Protein AF-A0A8G0P514-F1 (afdb_monomer_lite)

Secondary structure (DSSP, 8-state):
-EEEEE-----TT-PPEEEEES--HHHHHHHHHS-GGGHHHHHHHHHTT--EEETTEEEEETTT--HHHHHHHHHHHSSPPPTTEEEEEETTTEEEEEEHHHHHHHHHHHHHHHHHHHTT-TTS-TTHHHHHHHHHHHHHHHHHHHTT-

Sequence (149 aa):
MEYNIIINSKDVSGGLDISIIPENDVVRFIILQYKVWSLPKLINHVSESLSTGIEHAHIRNYSDMDWEDKAWAKNVKGSELQAGEMFLVHDIIGETTIKEALFDKILYDYGSKLLEIYQNDKTLPNLWVLEMHQALEKLKVKIDKENLT

Foldseek 3Di:
DDWDFAQPDCDPQGAGFIADVVGDVLLRVLLVVDGLLCLLVVLQCLLVQHWDDDVQKTKARPVHDDPVRQVVLCVQVVHGDDHQKIWITGPPPGIDIDGSLVSLVVSLVRLVVSLVVCVPPPVHDPCSNVSSVVSSVSSVVSNVVVVVD

pLDDT: mean 88.56, std 11.64, range [42.53, 98.5]

Radius of gyration: 15.2 Å; chains: 1; bounding box: 38×30×38 Å

Organism: NCBI:txid996

Structure (mmCIF, N/CA/C/O backbone):
data_AF-A0A8G0P514-F1
#
_entry.id   AF-A0A8G0P514-F1
#
loop_
_atom_site.group_PDB
_atom_site.id
_atom_site.type_symbol
_atom_site.label_atom_id
_atom_site.label_alt_id
_atom_site.label_comp_id
_atom_site.label_asym_id
_atom_site.label_entity_id
_atom_site.label_seq_id
_atom_site.pdbx_PDB_ins_code
_atom_site.Cartn_x
_atom_site.Cartn_y
_atom_site.Cartn_z
_atom_site.occupancy
_atom_site.B_iso_or_equiv
_atom_site.auth_seq_id
_atom_site.auth_comp_id
_atom_site.auth_asym_id
_atom_site.auth_atom_id
_atom_site.pdbx_PDB_model_num
ATOM 1 N N . MET A 1 1 ? -5.230 -4.414 -15.216 1.00 64.88 1 MET A N 1
ATOM 2 C CA . MET A 1 1 ? -5.254 -5.298 -14.037 1.00 64.88 1 MET A CA 1
ATOM 3 C C . MET A 1 1 ? -6.490 -4.927 -13.252 1.00 64.88 1 MET A C 1
ATOM 5 O O . MET A 1 1 ? -6.675 -3.752 -12.962 1.00 64.88 1 MET A O 1
ATOM 9 N N . GLU A 1 2 ? -7.355 -5.901 -13.030 1.00 72.81 2 GLU A N 1
ATOM 10 C CA . GLU A 1 2 ? -8.557 -5.803 -12.206 1.00 72.81 2 GLU A CA 1
ATOM 11 C C . GLU A 1 2 ? -8.238 -6.391 -10.823 1.00 72.81 2 GLU A C 1
ATOM 13 O O . GLU A 1 2 ? -7.272 -7.135 -10.657 1.00 72.81 2 GLU A O 1
ATOM 18 N N . TYR A 1 3 ? -8.999 -6.048 -9.792 1.00 79.06 3 TYR A N 1
ATOM 19 C CA . TYR A 1 3 ? -8.822 -6.648 -8.471 1.00 79.06 3 TYR A CA 1
ATOM 20 C C . TYR A 1 3 ? -10.141 -6.645 -7.713 1.00 79.06 3 TYR A C 1
ATOM 22 O O . TYR A 1 3 ? 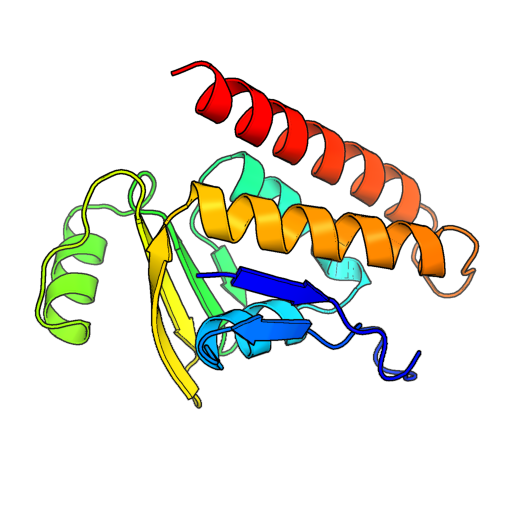-11.008 -5.809 -7.950 1.00 79.06 3 TYR A O 1
ATOM 30 N N . ASN A 1 4 ? -10.278 -7.599 -6.798 1.00 73.94 4 ASN A N 1
ATOM 31 C CA . ASN A 1 4 ? -11.426 -7.743 -5.922 1.00 73.94 4 ASN A CA 1
ATOM 32 C C . ASN A 1 4 ? -10.943 -8.010 -4.500 1.00 73.94 4 ASN A C 1
ATOM 34 O O . ASN A 1 4 ? -10.150 -8.909 -4.239 1.00 73.94 4 ASN A O 1
ATOM 38 N N . ILE A 1 5 ? -11.467 -7.253 -3.545 1.00 73.25 5 ILE A N 1
ATOM 39 C CA . ILE A 1 5 ? -11.150 -7.472 -2.133 1.00 73.25 5 ILE A CA 1
ATOM 40 C C . ILE A 1 5 ? -12.223 -8.381 -1.549 1.00 73.25 5 ILE A C 1
ATOM 42 O O . ILE A 1 5 ? -13.391 -7.979 -1.473 1.00 73.25 5 ILE A O 1
ATOM 46 N N . ILE A 1 6 ? -11.825 -9.594 -1.169 1.00 67.50 6 ILE A N 1
ATOM 47 C CA . ILE A 1 6 ? -12.720 -10.647 -0.691 1.00 67.50 6 ILE A CA 1
ATOM 48 C C . ILE A 1 6 ? -12.484 -10.857 0.802 1.00 67.50 6 ILE A C 1
ATOM 50 O O . ILE A 1 6 ? -11.386 -11.169 1.248 1.00 67.50 6 ILE A O 1
ATOM 54 N N . ILE A 1 7 ? -13.543 -10.721 1.594 1.00 64.44 7 ILE A N 1
ATOM 55 C CA . ILE A 1 7 ? -13.470 -10.929 3.039 1.00 64.44 7 ILE A CA 1
ATOM 56 C C . ILE A 1 7 ? -13.585 -12.434 3.305 1.00 64.44 7 ILE A C 1
ATOM 58 O O . ILE A 1 7 ? -14.687 -12.959 3.446 1.00 64.44 7 ILE A O 1
ATOM 62 N N . ASN A 1 8 ? -12.448 -13.131 3.326 1.00 57.34 8 ASN A N 1
ATOM 63 C CA . ASN A 1 8 ? -12.417 -14.586 3.520 1.00 57.34 8 ASN A CA 1
ATOM 64 C C . ASN A 1 8 ? -12.565 -15.001 4.995 1.00 57.34 8 ASN A C 1
ATOM 66 O O . ASN A 1 8 ? -13.130 -16.054 5.283 1.00 57.34 8 ASN A O 1
ATOM 70 N N . SER A 1 9 ? -12.125 -14.169 5.940 1.00 54.94 9 SER A N 1
ATOM 71 C CA . SER A 1 9 ? -12.404 -14.326 7.371 1.00 54.94 9 SER A CA 1
ATOM 72 C C . SER A 1 9 ? -12.041 -13.049 8.135 1.00 54.94 9 SER A C 1
ATOM 74 O O . SER A 1 9 ? -11.205 -12.265 7.694 1.00 54.94 9 SER A O 1
ATOM 76 N N . LYS A 1 10 ? -12.664 -12.840 9.301 1.00 57.09 10 LYS A N 1
ATOM 77 C CA . LYS A 1 10 ? -12.159 -11.931 10.340 1.00 57.09 10 LYS A CA 1
ATOM 78 C C . LYS A 1 10 ? -11.255 -12.766 11.252 1.00 57.09 10 LYS A C 1
ATOM 80 O O . LYS A 1 10 ? -11.703 -13.205 12.308 1.00 57.09 10 LYS A O 1
ATOM 85 N N . ASP A 1 11 ? -10.051 -13.116 10.799 1.00 50.31 11 ASP A N 1
ATOM 86 C CA . ASP A 1 11 ? -9.124 -13.887 11.638 1.00 50.31 11 ASP A CA 1
ATOM 87 C C . ASP A 1 11 ? -8.508 -13.008 12.745 1.00 50.31 11 ASP A C 1
ATOM 89 O O . ASP A 1 11 ? -8.410 -11.785 12.631 1.00 50.31 11 ASP A O 1
ATOM 93 N N . VAL A 1 12 ? -8.084 -13.654 13.830 1.00 42.53 12 VAL A N 1
ATOM 94 C CA . VAL A 1 12 ? -7.519 -13.091 15.068 1.00 42.53 12 VAL A CA 1
ATOM 95 C C . VAL A 1 12 ? -6.213 -12.311 14.818 1.00 42.53 12 VAL A C 1
ATOM 97 O O . VAL A 1 12 ? -5.768 -11.548 15.673 1.00 42.53 12 VAL A O 1
ATOM 100 N N . SER A 1 13 ? -5.617 -12.454 13.630 1.00 51.44 13 SER A N 1
ATOM 101 C CA . SER A 1 13 ? -4.451 -11.705 13.143 1.00 51.44 13 SER A CA 1
ATOM 102 C C . SER A 1 13 ? -4.795 -10.370 12.446 1.00 51.44 13 SER A C 1
ATOM 104 O O . SER A 1 13 ? -3.923 -9.507 12.317 1.00 51.44 13 SER A O 1
ATOM 106 N N . GLY A 1 14 ? -6.064 -10.153 12.071 1.00 54.62 14 GLY A N 1
ATOM 107 C CA . GLY A 1 14 ? -6.642 -8.847 11.736 1.00 54.62 14 GLY A CA 1
ATOM 108 C C . GLY A 1 14 ? -6.799 -8.478 10.247 1.00 54.62 14 GLY A C 1
ATOM 109 O O . GLY A 1 14 ? -7.514 -7.529 9.943 1.00 54.62 14 GLY A O 1
ATOM 110 N N . GLY A 1 15 ? -6.164 -9.166 9.297 1.00 60.38 15 GLY A N 1
ATOM 111 C CA . GLY A 1 15 ? -6.233 -8.791 7.868 1.00 60.38 15 GLY A CA 1
ATOM 112 C C . GLY A 1 15 ? -7.509 -9.250 7.141 1.00 60.38 15 GLY A C 1
ATOM 113 O O . GLY A 1 15 ? -8.127 -10.232 7.546 1.00 60.38 15 GLY A O 1
ATOM 114 N N . LEU A 1 16 ? -7.880 -8.575 6.040 1.00 70.50 16 LEU A N 1
ATOM 115 C CA . LEU A 1 16 ? -8.806 -9.126 5.029 1.00 70.50 16 LEU A CA 1
ATOM 116 C C . LEU A 1 16 ? -7.976 -9.746 3.914 1.00 70.50 16 LEU A C 1
ATOM 118 O O . LEU A 1 16 ? -6.912 -9.229 3.605 1.00 70.50 16 LEU A O 1
ATOM 122 N N . ASP A 1 17 ? -8.452 -10.805 3.273 1.00 73.38 17 ASP A N 1
ATOM 123 C CA . ASP A 1 17 ? -7.766 -11.318 2.088 1.00 73.38 17 ASP A CA 1
ATOM 124 C C . ASP A 1 17 ? -8.031 -10.417 0.864 1.00 73.38 17 ASP A C 1
ATOM 126 O O . ASP A 1 17 ? -9.029 -9.694 0.782 1.00 73.38 17 ASP A O 1
ATOM 130 N N . ILE A 1 18 ? -7.122 -10.441 -0.107 1.00 73.44 18 ILE A N 1
ATOM 131 C CA . ILE A 1 18 ? -7.228 -9.662 -1.344 1.00 73.44 18 ILE A CA 1
ATOM 132 C C . ILE A 1 18 ? -6.975 -10.597 -2.518 1.00 73.44 18 ILE A C 1
ATOM 134 O O . ILE A 1 18 ? -5.973 -11.307 -2.548 1.00 73.44 18 ILE A O 1
ATOM 138 N N . SER A 1 19 ? -7.858 -10.571 -3.514 1.00 76.69 19 SER A N 1
ATOM 139 C CA . SER A 1 19 ? -7.683 -11.307 -4.764 1.00 76.69 19 SER A CA 1
ATOM 140 C C . SER A 1 19 ? -7.408 -10.331 -5.907 1.00 76.69 19 SER A C 1
ATOM 142 O O . SER A 1 19 ? -8.178 -9.409 -6.167 1.00 76.69 19 SER A O 1
ATOM 144 N N . ILE A 1 20 ? -6.297 -10.524 -6.611 1.00 75.12 20 ILE A N 1
ATOM 145 C CA . ILE A 1 20 ? -5.852 -9.644 -7.701 1.00 75.12 20 ILE A CA 1
ATOM 146 C C . ILE A 1 20 ? -5.951 -10.417 -9.021 1.00 75.12 20 ILE A C 1
ATOM 148 O O . ILE A 1 20 ? -5.666 -11.610 -9.034 1.00 75.12 20 ILE A O 1
ATOM 152 N N . ILE A 1 21 ? -6.411 -9.781 -10.109 1.00 71.62 21 ILE A N 1
ATOM 153 C CA . ILE A 1 21 ? -6.636 -10.431 -11.413 1.00 71.62 21 ILE A CA 1
ATOM 154 C C . ILE A 1 21 ? -5.971 -9.626 -12.561 1.00 71.62 21 ILE A C 1
ATOM 156 O O . ILE A 1 21 ? -6.411 -8.525 -12.904 1.00 71.62 21 ILE A O 1
ATOM 160 N N . PRO A 1 22 ? -4.939 -10.158 -13.244 1.00 71.75 22 PRO A N 1
ATOM 161 C CA . PRO A 1 22 ? -4.295 -11.448 -12.996 1.00 71.75 22 PRO A CA 1
ATOM 162 C C . PRO A 1 22 ? -3.643 -11.497 -11.612 1.00 71.75 22 PRO A C 1
ATOM 164 O O . PRO A 1 22 ? -3.339 -10.455 -11.034 1.00 71.75 22 PRO A O 1
ATOM 167 N N . GLU A 1 23 ? -3.454 -12.710 -11.100 1.00 81.38 23 GLU A N 1
ATOM 168 C CA . GLU A 1 23 ? -2.856 -12.943 -9.786 1.00 81.38 23 GLU A CA 1
ATOM 169 C C . GLU A 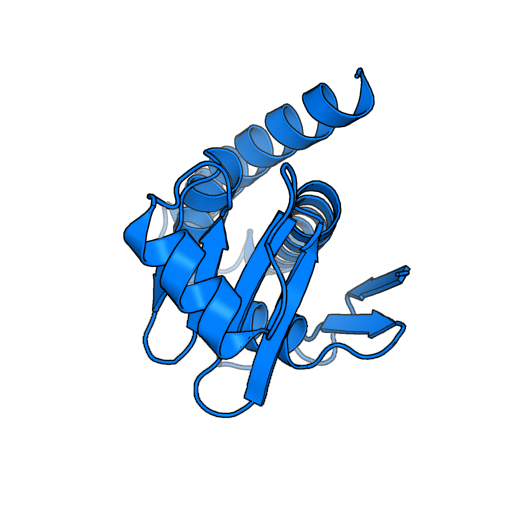1 23 ? -1.502 -12.236 -9.669 1.00 81.38 23 GLU A C 1
ATOM 171 O O . GLU A 1 23 ? -0.646 -12.333 -10.551 1.00 81.38 23 GLU A O 1
ATOM 176 N N . ASN A 1 24 ? -1.340 -11.478 -8.586 1.00 87.38 24 ASN A N 1
ATOM 177 C CA . ASN A 1 24 ? -0.090 -10.822 -8.238 1.00 87.38 24 ASN A CA 1
ATOM 178 C C . ASN A 1 24 ? 0.165 -11.019 -6.744 1.00 87.38 24 ASN A C 1
ATOM 180 O O . ASN A 1 24 ? -0.259 -10.216 -5.906 1.00 87.38 24 ASN A O 1
ATOM 184 N N . ASP A 1 25 ? 0.845 -12.118 -6.431 1.00 90.62 25 ASP A N 1
ATOM 185 C CA . ASP A 1 25 ? 1.138 -12.512 -5.057 1.00 90.62 25 ASP A CA 1
ATOM 186 C C . ASP A 1 25 ? 1.992 -11.479 -4.331 1.00 90.62 25 ASP A C 1
ATOM 188 O O . ASP A 1 25 ? 1.759 -11.220 -3.157 1.00 90.62 25 ASP A O 1
ATOM 192 N N . VAL A 1 26 ? 2.925 -10.816 -5.018 1.00 93.62 26 VAL A N 1
ATOM 193 C CA . VAL A 1 26 ? 3.771 -9.796 -4.386 1.00 93.62 26 VAL A CA 1
ATOM 194 C C . VAL A 1 26 ? 2.919 -8.640 -3.856 1.00 93.62 26 VAL A C 1
ATOM 196 O O . VAL A 1 26 ? 3.057 -8.269 -2.693 1.00 93.62 26 VAL A O 1
ATOM 199 N N . VAL A 1 27 ? 1.991 -8.101 -4.659 1.00 92.56 27 VAL A N 1
ATOM 200 C CA . VAL A 1 27 ? 1.080 -7.032 -4.201 1.00 92.56 27 VAL A CA 1
ATOM 201 C C . VAL A 1 27 ? 0.209 -7.526 -3.046 1.00 92.56 27 VAL A C 1
ATOM 203 O O . VAL A 1 27 ? 0.069 -6.828 -2.040 1.00 92.56 27 VAL A O 1
ATOM 206 N N . ARG A 1 28 ? -0.360 -8.731 -3.177 1.00 89.75 28 ARG A N 1
ATOM 207 C CA . ARG A 1 28 ? -1.217 -9.335 -2.152 1.00 89.75 28 ARG A CA 1
ATOM 208 C C . ARG A 1 28 ? -0.467 -9.478 -0.829 1.00 89.75 28 ARG A C 1
ATOM 210 O O . ARG A 1 28 ? -0.905 -8.927 0.177 1.00 89.75 28 ARG A O 1
ATOM 217 N N . PHE A 1 29 ? 0.666 -10.174 -0.821 1.00 90.06 29 PHE A N 1
ATOM 218 C CA . PHE A 1 29 ? 1.419 -10.455 0.397 1.00 90.06 29 PHE A CA 1
ATOM 219 C C . PHE A 1 29 ? 2.035 -9.202 1.010 1.00 90.06 29 PHE A C 1
ATOM 221 O O . PHE A 1 29 ? 2.019 -9.092 2.231 1.00 90.06 29 PHE A O 1
ATOM 228 N N . ILE A 1 30 ? 2.469 -8.220 0.209 1.00 92.56 30 ILE A N 1
ATOM 229 C CA . ILE A 1 30 ? 2.903 -6.928 0.755 1.00 92.56 30 ILE A CA 1
ATOM 230 C C . ILE A 1 30 ? 1.789 -6.290 1.574 1.00 92.56 30 ILE A C 1
ATOM 232 O O . ILE A 1 30 ? 2.040 -5.914 2.711 1.00 92.56 30 ILE A O 1
ATOM 236 N N . ILE A 1 31 ? 0.562 -6.192 1.053 1.00 90.56 31 ILE A N 1
ATOM 237 C CA . ILE A 1 31 ? -0.535 -5.558 1.799 1.00 90.56 31 ILE A CA 1
ATOM 238 C C . ILE A 1 31 ? -0.904 -6.384 3.040 1.00 90.56 31 ILE A C 1
ATOM 240 O O . ILE A 1 31 ? -1.091 -5.820 4.119 1.00 90.56 31 ILE A O 1
ATOM 244 N N . LEU A 1 32 ? -0.967 -7.713 2.907 1.00 87.06 32 LEU A N 1
ATOM 245 C CA . LEU A 1 32 ? -1.337 -8.618 4.001 1.00 87.06 32 LEU A CA 1
ATOM 246 C C . LEU A 1 32 ? -0.305 -8.674 5.131 1.00 87.06 32 LEU A C 1
ATOM 248 O O . LEU A 1 32 ? -0.659 -8.989 6.267 1.00 87.06 32 LEU A O 1
ATOM 252 N N . GLN A 1 33 ? 0.962 -8.370 4.849 1.00 89.19 33 GLN A N 1
ATOM 253 C CA . GLN A 1 33 ? 2.010 -8.414 5.861 1.00 89.19 33 GLN A CA 1
ATOM 254 C C . GLN A 1 33 ? 1.929 -7.244 6.852 1.00 89.19 33 GLN A C 1
ATOM 256 O O . GLN A 1 33 ? 2.386 -7.353 7.996 1.00 89.19 33 GLN A O 1
ATOM 261 N N . TYR A 1 34 ? 1.309 -6.129 6.455 1.00 89.00 34 TYR A N 1
ATOM 262 C CA . TYR A 1 34 ? 1.058 -5.025 7.372 1.00 89.00 34 TYR A CA 1
ATOM 263 C C . TYR A 1 34 ? -0.092 -5.363 8.315 1.00 89.00 34 TYR A C 1
ATOM 265 O O . TYR A 1 34 ? -1.237 -5.577 7.921 1.00 89.00 34 TYR A O 1
ATOM 273 N N . LYS A 1 35 ? 0.208 -5.326 9.612 1.00 87.31 35 LYS A N 1
ATOM 274 C CA . LYS A 1 35 ? -0.799 -5.500 10.661 1.00 87.31 35 LYS A CA 1
ATOM 275 C C . LYS A 1 35 ? -1.805 -4.354 10.619 1.00 87.31 35 LYS A C 1
ATOM 277 O O . LYS A 1 35 ? -1.411 -3.206 10.403 1.00 87.31 35 LYS A O 1
ATOM 282 N N . VAL A 1 36 ? -3.066 -4.635 10.948 1.00 88.06 36 VAL A N 1
ATOM 283 C CA . VAL A 1 36 ? -4.173 -3.653 10.933 1.00 88.06 36 VAL A CA 1
ATOM 284 C C . VAL A 1 36 ? -3.812 -2.354 11.636 1.00 88.06 36 VAL A C 1
ATOM 286 O O . VAL A 1 36 ? -3.977 -1.273 11.074 1.00 88.06 36 VAL A O 1
ATOM 289 N N . TRP A 1 37 ? -3.251 -2.446 12.845 1.00 87.69 37 TRP A N 1
ATOM 290 C CA . TRP A 1 37 ? -2.897 -1.268 13.639 1.00 87.69 37 TRP A CA 1
ATOM 291 C C . TRP A 1 37 ? -1.820 -0.385 12.992 1.00 87.69 37 TRP A C 1
ATOM 293 O O . TRP A 1 37 ? -1.674 0.769 13.373 1.00 87.69 37 TRP A O 1
ATOM 303 N N . SER A 1 38 ? -1.059 -0.910 12.028 1.00 89.62 38 SER A N 1
ATOM 304 C CA . SER A 1 38 ? 0.004 -0.191 11.314 1.00 89.62 38 SER A CA 1
ATOM 305 C C . SER A 1 38 ? -0.433 0.367 9.956 1.00 89.62 38 SER A C 1
ATOM 307 O O . SER A 1 38 ? 0.295 1.161 9.360 1.00 89.62 38 SER A O 1
ATOM 309 N N . LEU A 1 39 ? -1.625 0.001 9.476 1.00 91.69 39 LEU A N 1
ATOM 310 C CA . LEU A 1 39 ? -2.113 0.420 8.162 1.00 91.69 39 LEU A CA 1
ATOM 311 C C . LEU A 1 39 ? -2.317 1.926 8.003 1.00 91.69 39 LEU A C 1
ATOM 313 O O . LEU A 1 39 ? -1.937 2.424 6.944 1.00 91.69 39 LEU A O 1
ATOM 317 N N . PRO A 1 40 ? -2.807 2.691 9.002 1.00 95.50 40 PRO A N 1
ATOM 318 C CA . PRO A 1 40 ? -2.870 4.144 8.866 1.00 95.50 40 PRO A CA 1
ATOM 319 C C . PRO A 1 40 ? -1.507 4.756 8.520 1.00 95.50 40 PRO A C 1
ATOM 321 O O . PRO A 1 40 ? -1.415 5.667 7.701 1.00 95.50 40 PRO A O 1
ATOM 324 N N . LYS A 1 41 ? -0.419 4.229 9.097 1.00 95.31 41 LYS A N 1
ATOM 325 C CA . LYS A 1 41 ? 0.943 4.692 8.807 1.00 95.31 41 LYS A CA 1
ATOM 326 C C . LYS A 1 41 ? 1.375 4.341 7.383 1.00 95.31 41 LYS A C 1
ATOM 328 O O . LYS A 1 41 ? 1.920 5.203 6.700 1.00 95.31 41 LYS A O 1
ATOM 333 N N . LEU A 1 42 ? 1.115 3.110 6.936 1.00 95.69 42 LEU A N 1
ATOM 334 C CA . LEU A 1 42 ? 1.382 2.704 5.553 1.00 95.69 42 LEU A CA 1
ATOM 335 C C . LEU A 1 42 ? 0.650 3.621 4.562 1.00 95.69 42 LEU A C 1
ATOM 337 O O . LEU A 1 42 ? 1.274 4.167 3.658 1.00 95.69 42 LEU A O 1
ATOM 341 N N . ILE A 1 43 ? -0.654 3.823 4.768 1.00 97.88 43 ILE A N 1
ATOM 342 C CA . ILE A 1 43 ? -1.491 4.660 3.904 1.00 97.88 43 ILE A CA 1
ATOM 343 C C . ILE A 1 43 ? -0.967 6.098 3.867 1.00 97.88 43 ILE A C 1
ATOM 345 O O . ILE A 1 43 ? -0.897 6.680 2.789 1.00 97.88 43 ILE A O 1
ATOM 349 N N . ASN A 1 44 ? -0.538 6.657 5.004 1.00 97.62 44 ASN A N 1
ATOM 350 C CA . ASN A 1 44 ? 0.072 7.988 5.032 1.00 97.62 44 ASN A CA 1
ATOM 351 C C . ASN A 1 44 ? 1.333 8.063 4.154 1.00 97.62 44 ASN A C 1
ATOM 353 O O . ASN A 1 44 ? 1.419 8.958 3.318 1.00 97.62 44 ASN A O 1
ATOM 357 N N . HIS A 1 45 ? 2.272 7.119 4.282 1.00 97.06 45 HIS A N 1
ATOM 358 C CA . HIS A 1 45 ? 3.477 7.111 3.440 1.00 97.06 45 HIS A CA 1
ATOM 359 C C . HIS A 1 45 ? 3.137 7.006 1.948 1.00 97.06 45 HIS A C 1
ATOM 361 O O . HIS A 1 45 ? 3.676 7.748 1.132 1.00 97.06 45 HIS A O 1
ATOM 367 N N . VAL A 1 46 ? 2.200 6.125 1.594 1.00 96.94 46 VAL A N 1
ATOM 368 C CA . VAL A 1 46 ? 1.771 5.930 0.203 1.00 96.94 46 VAL A CA 1
ATOM 369 C C . VAL A 1 46 ? 1.059 7.176 -0.343 1.00 96.94 46 VAL A C 1
ATOM 371 O O . VAL A 1 46 ? 1.301 7.575 -1.482 1.00 96.94 46 VAL A O 1
ATOM 374 N N . SER A 1 47 ? 0.258 7.860 0.483 1.00 97.38 47 SER A N 1
ATOM 375 C CA . SER A 1 47 ? -0.401 9.124 0.116 1.00 97.38 47 SER A CA 1
ATOM 376 C C . SER A 1 47 ? 0.574 10.280 -0.138 1.00 97.38 47 SER A C 1
ATOM 378 O O . SER A 1 47 ? 0.217 11.254 -0.795 1.00 97.38 47 SER A O 1
ATOM 380 N N . GLU A 1 48 ? 1.801 10.164 0.366 1.00 96.88 48 GLU A N 1
ATOM 381 C CA . GLU A 1 48 ? 2.885 11.137 0.200 1.00 96.88 48 GLU A CA 1
ATOM 382 C C . GLU A 1 48 ? 3.924 10.663 -0.836 1.00 96.88 48 GLU A C 1
ATOM 384 O O . GLU A 1 48 ? 4.970 11.285 -0.995 1.00 96.88 48 GLU A O 1
ATOM 389 N N . SER A 1 49 ? 3.630 9.569 -1.551 1.00 96.44 49 SER A N 1
ATOM 390 C CA . SER A 1 49 ? 4.513 8.938 -2.541 1.00 96.44 49 SER A CA 1
ATOM 391 C C . SER A 1 49 ? 5.899 8.571 -1.990 1.00 96.44 49 SER A C 1
ATOM 393 O O . SER A 1 49 ? 6.888 8.572 -2.722 1.00 96.44 49 SER A O 1
ATOM 395 N N . LEU A 1 50 ? 5.969 8.228 -0.700 1.00 97.50 50 LEU A N 1
ATOM 396 C CA . LEU A 1 50 ? 7.201 7.841 -0.016 1.00 97.50 50 LEU A CA 1
ATOM 397 C C . LEU A 1 50 ? 7.462 6.338 -0.134 1.00 97.50 50 LEU A C 1
ATOM 399 O O . LEU A 1 50 ? 6.542 5.515 -0.064 1.00 97.50 50 LEU A O 1
ATOM 403 N N . SER A 1 51 ? 8.736 5.968 -0.239 1.00 96.38 51 SER A N 1
ATOM 404 C CA . SER A 1 51 ? 9.173 4.586 -0.083 1.00 96.38 51 SER A CA 1
ATOM 405 C C . SER A 1 51 ? 9.060 4.165 1.380 1.00 96.38 51 SER A C 1
ATOM 407 O O . SER A 1 51 ? 9.344 4.919 2.311 1.00 96.38 51 SER A O 1
ATOM 409 N N . THR A 1 52 ? 8.649 2.925 1.618 1.00 96.06 52 THR A N 1
ATOM 410 C CA . THR A 1 52 ? 8.510 2.389 2.970 1.00 96.06 52 THR A CA 1
ATOM 411 C C . THR A 1 52 ? 8.692 0.880 2.984 1.00 96.06 52 THR A C 1
ATOM 413 O O . THR A 1 52 ? 8.719 0.231 1.944 1.00 96.06 52 THR A O 1
ATOM 416 N N . GLY A 1 53 ? 8.845 0.297 4.164 1.00 93.44 53 GLY A N 1
ATOM 417 C CA . GLY A 1 53 ? 8.958 -1.144 4.288 1.00 93.44 53 GLY A CA 1
ATOM 418 C C . GLY A 1 53 ? 8.892 -1.610 5.728 1.00 93.44 53 GLY A C 1
ATOM 419 O O . GLY A 1 53 ? 9.094 -0.840 6.669 1.00 93.44 53 GLY A O 1
ATOM 420 N N . ILE A 1 54 ? 8.597 -2.888 5.866 1.00 93.38 54 ILE A N 1
ATOM 421 C CA . ILE A 1 54 ? 8.716 -3.674 7.087 1.00 93.38 54 ILE A CA 1
ATOM 422 C C . ILE A 1 54 ? 9.613 -4.875 6.780 1.00 93.38 54 ILE A C 1
ATOM 424 O O . ILE A 1 54 ? 10.111 -5.022 5.665 1.00 93.38 54 ILE A O 1
ATOM 428 N N . GLU A 1 55 ? 9.858 -5.718 7.777 1.00 91.06 55 GLU A N 1
ATOM 429 C CA . GLU A 1 55 ? 10.576 -6.975 7.572 1.00 91.06 55 GLU A CA 1
ATOM 430 C C . GLU A 1 55 ? 9.939 -7.760 6.412 1.00 91.06 55 GLU A C 1
ATOM 432 O O . GLU A 1 55 ? 8.733 -7.978 6.416 1.00 91.06 55 GLU A O 1
ATOM 437 N N . HIS A 1 56 ? 10.734 -8.134 5.410 1.00 91.50 56 HIS A N 1
ATOM 438 C CA . HIS A 1 56 ? 10.334 -8.867 4.203 1.00 91.50 56 HIS A CA 1
ATOM 439 C C . HIS A 1 56 ? 9.358 -8.204 3.227 1.00 91.50 56 HIS A C 1
ATOM 441 O O . HIS A 1 56 ? 9.054 -8.840 2.223 1.00 91.50 56 HIS A O 1
ATOM 447 N N . ALA A 1 57 ? 8.902 -6.968 3.448 1.00 94.44 57 ALA A N 1
ATOM 448 C CA . ALA A 1 57 ? 8.045 -6.251 2.502 1.00 94.44 57 ALA A CA 1
ATOM 449 C C . ALA A 1 57 ? 8.517 -4.812 2.306 1.00 94.44 57 ALA A C 1
ATOM 451 O O . ALA A 1 57 ? 8.543 -4.006 3.237 1.00 94.44 57 ALA A O 1
ATOM 452 N N . HIS A 1 58 ? 8.836 -4.473 1.062 1.00 95.25 58 HIS A N 1
ATOM 453 C CA . HIS A 1 58 ? 9.384 -3.185 0.670 1.00 95.25 58 HIS A CA 1
ATOM 454 C C . HIS A 1 58 ? 8.580 -2.580 -0.479 1.00 95.25 58 HIS A C 1
ATOM 456 O O . HIS A 1 58 ? 8.324 -3.215 -1.501 1.00 95.25 58 HIS A O 1
ATOM 462 N N . ILE A 1 59 ? 8.220 -1.314 -0.311 1.00 96.81 59 ILE A N 1
ATOM 463 C CA . ILE A 1 59 ? 7.503 -0.485 -1.271 1.00 96.81 59 ILE A CA 1
ATOM 464 C C . ILE A 1 59 ? 8.454 0.639 -1.670 1.00 96.81 59 ILE A C 1
ATOM 466 O O . ILE A 1 59 ? 8.802 1.484 -0.845 1.00 96.81 59 ILE A O 1
ATOM 470 N N . ARG A 1 60 ? 8.902 0.648 -2.924 1.00 96.06 60 ARG A N 1
ATOM 471 C CA . ARG A 1 60 ? 9.807 1.667 -3.464 1.00 96.06 60 ARG A CA 1
ATOM 472 C C . ARG A 1 60 ? 9.068 2.505 -4.487 1.00 96.06 60 ARG A C 1
ATOM 474 O O . ARG A 1 60 ? 8.701 2.010 -5.552 1.00 96.06 60 ARG A O 1
ATOM 481 N N . ASN A 1 61 ? 8.812 3.760 -4.145 1.00 96.38 61 ASN A N 1
ATOM 482 C CA . ASN A 1 61 ? 8.114 4.671 -5.036 1.00 96.38 61 ASN A CA 1
ATOM 483 C C . ASN A 1 61 ? 9.124 5.387 -5.939 1.00 96.38 61 ASN A C 1
ATOM 485 O O . ASN A 1 61 ? 10.103 5.942 -5.444 1.00 96.38 61 ASN A O 1
ATOM 489 N N . TYR A 1 62 ? 8.897 5.396 -7.255 1.00 96.12 62 TYR A N 1
ATOM 490 C CA . TYR A 1 62 ? 9.829 5.993 -8.213 1.00 96.12 62 TYR A CA 1
ATOM 491 C C . TYR A 1 62 ? 10.197 7.449 -7.893 1.00 96.12 62 TYR A C 1
ATOM 493 O O . TYR A 1 62 ? 11.341 7.857 -8.129 1.00 96.12 62 TYR A O 1
ATOM 501 N N . SER A 1 63 ? 9.244 8.239 -7.388 1.00 94.62 63 SER A N 1
ATOM 502 C CA . SER A 1 63 ? 9.463 9.653 -7.057 1.00 94.62 63 SER A CA 1
ATOM 503 C C . SER A 1 63 ? 10.404 9.859 -5.874 1.00 94.62 63 SER A C 1
ATOM 505 O O . SER A 1 63 ? 11.084 10.880 -5.822 1.00 94.62 63 SER A O 1
ATOM 507 N N . ASP A 1 64 ? 10.445 8.900 -4.954 1.00 97.25 64 ASP A N 1
ATOM 508 C CA . ASP A 1 64 ? 11.240 8.955 -3.725 1.00 97.25 64 ASP A CA 1
ATOM 509 C C . ASP A 1 64 ? 12.587 8.225 -3.862 1.00 97.25 64 ASP A C 1
ATOM 511 O O . ASP A 1 64 ? 13.528 8.500 -3.128 1.00 97.25 64 ASP A O 1
ATOM 515 N N . MET A 1 65 ? 12.708 7.326 -4.843 1.00 95.44 65 MET A N 1
ATOM 516 C CA . MET A 1 65 ? 13.959 6.631 -5.144 1.00 95.44 65 MET A CA 1
ATOM 517 C C . MET A 1 65 ? 15.028 7.583 -5.690 1.00 95.44 65 MET A C 1
ATOM 519 O O . MET A 1 65 ? 14.812 8.294 -6.687 1.00 95.44 65 MET A O 1
ATOM 523 N N . ASP A 1 66 ? 16.223 7.511 -5.111 1.00 94.38 66 ASP A N 1
ATOM 524 C CA . ASP A 1 66 ? 17.401 8.181 -5.651 1.00 94.38 66 ASP A CA 1
ATOM 525 C C . ASP A 1 66 ? 18.017 7.407 -6.838 1.00 94.38 66 ASP A C 1
ATOM 527 O O . ASP A 1 66 ? 17.431 6.474 -7.402 1.00 94.38 66 ASP A O 1
ATOM 531 N N . TRP A 1 67 ? 19.185 7.852 -7.306 1.00 93.81 67 TRP A N 1
ATOM 532 C CA . TRP A 1 67 ? 19.852 7.228 -8.448 1.00 93.81 67 TRP A CA 1
ATOM 533 C C . TRP A 1 67 ? 20.434 5.842 -8.116 1.00 93.81 67 TRP A C 1
ATOM 535 O O . TRP A 1 67 ? 20.483 4.994 -9.011 1.00 93.81 67 TRP A O 1
ATOM 545 N N . GLU A 1 68 ? 20.838 5.594 -6.865 1.00 94.00 68 GLU A N 1
ATOM 546 C CA . GLU A 1 68 ? 21.348 4.296 -6.407 1.00 94.00 68 GLU A CA 1
ATOM 547 C C . GLU A 1 68 ? 20.200 3.290 -6.319 1.00 94.00 68 GLU A C 1
ATOM 549 O O . GLU A 1 68 ? 20.297 2.189 -6.868 1.00 94.00 68 GLU A O 1
ATOM 554 N N . ASP A 1 69 ? 19.070 3.704 -5.743 1.00 92.62 69 ASP A N 1
ATOM 555 C CA . ASP A 1 69 ? 17.843 2.913 -5.673 1.00 92.62 69 ASP A CA 1
ATOM 556 C C . ASP A 1 69 ? 17.354 2.510 -7.071 1.00 92.62 69 ASP A C 1
ATOM 558 O O . ASP A 1 69 ? 17.008 1.351 -7.324 1.00 92.62 69 ASP A O 1
ATOM 562 N N . LYS A 1 70 ? 17.335 3.462 -8.014 1.00 93.50 70 LYS A N 1
ATOM 563 C CA . LYS A 1 70 ? 16.913 3.214 -9.405 1.00 93.50 70 LYS A CA 1
ATOM 564 C C . LYS A 1 70 ? 17.860 2.260 -10.124 1.00 93.50 70 LYS A C 1
ATOM 566 O O . LYS A 1 70 ? 17.395 1.391 -10.866 1.00 93.50 70 LYS A O 1
ATOM 571 N N . ALA A 1 71 ? 19.168 2.387 -9.899 1.00 93.06 71 ALA A N 1
ATOM 572 C CA . ALA A 1 71 ? 20.159 1.469 -10.450 1.00 93.06 71 ALA A CA 1
ATOM 573 C C . ALA A 1 71 ? 20.004 0.054 -9.873 1.00 93.06 71 ALA A C 1
ATOM 575 O O . ALA A 1 71 ? 20.023 -0.921 -10.626 1.00 93.06 71 ALA A O 1
ATOM 576 N N . TRP A 1 72 ? 19.789 -0.066 -8.561 1.00 93.00 72 TRP A N 1
ATOM 577 C CA . TRP A 1 72 ? 19.516 -1.346 -7.914 1.00 93.00 72 TRP A CA 1
ATOM 578 C C . TRP A 1 72 ? 18.247 -1.999 -8.467 1.00 93.00 72 TRP A C 1
ATOM 580 O O . TRP A 1 72 ? 18.302 -3.139 -8.926 1.00 93.00 72 TRP A O 1
ATOM 590 N N . ALA A 1 73 ? 17.130 -1.269 -8.523 1.00 92.31 73 ALA A N 1
ATOM 591 C CA . ALA A 1 73 ? 15.878 -1.807 -9.045 1.00 92.31 73 ALA A CA 1
ATOM 592 C C . ALA A 1 73 ? 16.001 -2.226 -10.515 1.00 92.31 73 ALA A C 1
ATOM 594 O O . ALA A 1 73 ? 15.462 -3.260 -10.897 1.00 92.31 73 ALA A O 1
ATOM 595 N N . LYS A 1 74 ? 16.764 -1.485 -11.331 1.00 92.88 74 LYS A N 1
ATOM 596 C CA . LYS A 1 74 ? 17.084 -1.885 -12.709 1.00 92.88 74 LYS A CA 1
ATOM 597 C C . LYS A 1 74 ? 17.856 -3.202 -12.762 1.00 92.88 74 LYS A C 1
ATOM 599 O O . LYS A 1 74 ? 17.550 -4.038 -13.608 1.00 92.88 74 LYS A O 1
ATOM 604 N N . ASN A 1 75 ? 18.837 -3.387 -11.881 1.00 91.81 75 ASN A N 1
ATOM 605 C CA . ASN A 1 75 ? 19.631 -4.614 -11.823 1.00 91.81 75 ASN A CA 1
ATOM 606 C C . ASN A 1 75 ? 18.796 -5.821 -11.377 1.00 91.81 75 ASN A C 1
ATOM 608 O O . ASN A 1 75 ? 18.986 -6.906 -11.916 1.00 91.81 75 ASN A O 1
ATOM 612 N N . VAL A 1 76 ? 17.868 -5.628 -10.436 1.00 89.12 76 VAL A N 1
ATOM 613 C CA . VAL A 1 76 ? 16.975 -6.688 -9.943 1.00 89.12 76 VAL A CA 1
ATOM 614 C C . VAL A 1 76 ? 15.884 -7.012 -10.972 1.00 89.12 76 VAL A C 1
ATOM 616 O O . VAL A 1 76 ? 15.781 -8.144 -11.428 1.00 89.12 76 VAL A O 1
ATOM 619 N N . LYS A 1 77 ? 15.126 -6.004 -11.425 1.00 86.19 77 LYS A N 1
ATOM 620 C CA . LYS A 1 77 ? 14.018 -6.141 -12.393 1.00 86.19 77 LYS A CA 1
ATOM 621 C C . LYS A 1 77 ? 14.493 -6.510 -13.808 1.00 86.19 77 LYS A C 1
ATOM 623 O O . LYS A 1 77 ? 13.704 -6.975 -14.627 1.00 86.19 77 LYS A O 1
ATOM 628 N N . GLY A 1 78 ? 15.741 -6.192 -14.155 1.00 87.38 78 GLY A N 1
ATOM 629 C CA . GLY A 1 78 ? 16.275 -6.288 -15.519 1.00 87.38 78 GLY A CA 1
ATOM 630 C C . GLY A 1 78 ? 15.781 -5.192 -16.477 1.00 87.38 78 GLY A C 1
ATOM 631 O O . GLY A 1 78 ? 16.056 -5.247 -17.674 1.00 87.38 78 GLY A O 1
ATOM 632 N N . SER A 1 79 ? 15.046 -4.189 -15.987 1.00 86.88 79 SER A N 1
ATOM 633 C CA . SER A 1 79 ? 14.557 -3.057 -16.786 1.00 86.88 79 SER A CA 1
ATOM 634 C C . SER A 1 79 ? 14.399 -1.791 -15.948 1.00 86.88 79 SER A C 1
ATOM 636 O O . SER A 1 79 ? 14.324 -1.842 -14.724 1.00 86.88 79 SER A O 1
ATOM 638 N N . GLU A 1 80 ? 14.360 -0.633 -16.604 1.00 91.31 80 GLU A N 1
ATOM 639 C CA . GLU A 1 80 ? 14.187 0.647 -15.915 1.00 91.31 80 GLU A CA 1
ATOM 640 C C . GLU A 1 80 ? 12.758 0.809 -15.382 1.00 91.31 80 GLU A C 1
ATOM 642 O O . GLU A 1 80 ? 11.779 0.396 -16.015 1.00 91.31 80 GLU A O 1
ATOM 647 N N . LEU A 1 81 ? 12.636 1.415 -14.201 1.00 93.69 81 LEU A N 1
ATOM 648 C CA . LEU A 1 81 ? 11.361 1.923 -13.701 1.00 93.69 81 LEU A CA 1
ATOM 649 C C . LEU A 1 81 ? 11.010 3.220 -14.418 1.00 93.69 81 LEU A C 1
ATOM 651 O O . LEU A 1 81 ? 11.879 4.05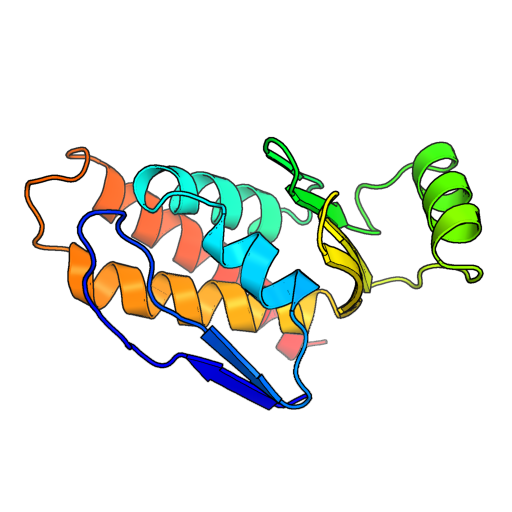4 -14.675 1.00 93.69 81 LEU A O 1
ATOM 655 N N . GLN A 1 82 ? 9.729 3.384 -14.713 1.00 94.62 82 GLN A N 1
ATOM 656 C CA . GLN A 1 82 ? 9.198 4.593 -15.325 1.00 94.62 82 GLN A CA 1
ATOM 657 C C . GLN A 1 82 ? 8.547 5.495 -14.272 1.00 94.62 82 GLN A C 1
ATOM 659 O O . GLN A 1 82 ? 8.149 5.039 -13.201 1.00 94.62 82 GLN A O 1
ATOM 664 N N . ALA A 1 83 ? 8.399 6.781 -14.592 1.00 94.19 83 ALA A N 1
ATOM 665 C CA . ALA A 1 83 ? 7.619 7.691 -13.760 1.00 94.19 83 ALA A CA 1
ATOM 666 C C . ALA A 1 83 ? 6.175 7.176 -13.582 1.00 94.19 83 ALA A C 1
ATOM 668 O O . ALA A 1 83 ? 5.569 6.658 -14.525 1.00 94.19 83 ALA A O 1
ATOM 669 N N . GLY A 1 84 ? 5.643 7.300 -12.362 1.00 94.56 84 GLY A N 1
ATOM 670 C CA . GLY A 1 84 ? 4.339 6.746 -11.974 1.00 94.56 84 GLY A CA 1
ATOM 671 C C . GLY A 1 84 ? 4.336 5.226 -11.755 1.00 94.56 84 GLY A C 1
ATOM 672 O O . GLY A 1 84 ? 3.269 4.608 -11.719 1.00 94.56 84 GLY A O 1
ATOM 673 N N . GLU A 1 85 ? 5.510 4.594 -11.659 1.00 95.56 85 GLU A N 1
ATOM 674 C CA . GLU A 1 85 ? 5.657 3.194 -11.254 1.00 95.56 85 GLU A CA 1
ATOM 675 C C . GLU A 1 85 ? 6.174 3.065 -9.823 1.00 95.56 85 GLU A C 1
ATOM 677 O O . GLU A 1 85 ? 6.903 3.907 -9.307 1.00 95.56 85 GLU A O 1
ATOM 682 N N . MET A 1 86 ? 5.826 1.946 -9.203 1.00 96.19 86 MET A N 1
ATOM 683 C CA . MET A 1 86 ? 6.356 1.506 -7.925 1.00 96.19 86 MET A CA 1
ATOM 684 C C . MET A 1 86 ? 7.037 0.158 -8.113 1.00 96.19 86 MET A C 1
ATOM 686 O O . MET A 1 86 ? 6.562 -0.689 -8.878 1.00 96.19 86 MET A O 1
ATOM 690 N N . PHE A 1 87 ? 8.128 -0.051 -7.387 1.00 96.69 87 PHE A N 1
ATOM 691 C CA . PHE A 1 87 ? 8.802 -1.333 -7.295 1.00 96.69 87 PHE A CA 1
ATOM 692 C C . PHE A 1 87 ? 8.535 -1.955 -5.934 1.00 96.69 87 PHE A C 1
ATOM 694 O O . PHE A 1 87 ? 8.851 -1.396 -4.885 1.00 96.69 87 PHE A O 1
ATOM 701 N N . LEU A 1 88 ? 7.885 -3.104 -5.975 1.00 96.44 88 LEU A N 1
ATOM 702 C CA . LEU A 1 88 ? 7.435 -3.841 -4.818 1.00 96.44 88 LEU A CA 1
ATOM 703 C C . LEU A 1 88 ? 8.319 -5.067 -4.665 1.00 96.44 88 LEU A C 1
ATOM 705 O O . LEU A 1 88 ? 8.480 -5.813 -5.628 1.00 96.44 88 LEU A O 1
ATOM 709 N N . VAL A 1 89 ? 8.877 -5.274 -3.477 1.00 95.62 89 VAL A N 1
ATOM 710 C CA . VAL A 1 89 ? 9.760 -6.407 -3.195 1.00 95.62 89 VAL A CA 1
ATOM 711 C C . VAL A 1 89 ? 9.302 -7.090 -1.926 1.00 95.62 89 VAL A C 1
ATOM 713 O O . VAL A 1 89 ? 9.167 -6.449 -0.886 1.00 95.62 89 VAL A O 1
ATOM 716 N N . HIS A 1 90 ? 9.079 -8.393 -2.023 1.00 95.62 90 HIS A N 1
ATOM 717 C CA . HIS A 1 90 ? 8.850 -9.254 -0.885 1.00 95.62 90 HIS A CA 1
ATOM 718 C C . HIS A 1 90 ? 9.917 -10.349 -0.861 1.00 95.62 90 HIS A C 1
ATOM 720 O O . HIS A 1 90 ? 9.966 -11.167 -1.774 1.00 95.62 90 HIS A O 1
ATOM 726 N N . ASP A 1 91 ? 10.720 -10.436 0.201 1.00 92.94 91 ASP A N 1
ATOM 727 C CA . ASP A 1 91 ? 11.946 -11.264 0.225 1.00 92.94 91 ASP A CA 1
ATOM 728 C C . ASP A 1 91 ? 11.713 -12.749 -0.115 1.00 92.94 91 ASP A C 1
ATOM 730 O O . ASP A 1 91 ? 12.585 -13.415 -0.664 1.00 92.94 91 ASP A O 1
ATOM 734 N N . ILE A 1 92 ? 10.535 -13.277 0.236 1.00 93.44 92 ILE A N 1
ATOM 735 C CA . ILE A 1 92 ? 10.151 -14.682 0.009 1.00 93.44 92 ILE A CA 1
ATOM 736 C C . ILE A 1 92 ? 9.396 -14.899 -1.314 1.00 93.44 92 ILE A C 1
ATOM 738 O O . ILE A 1 92 ? 9.578 -15.930 -1.956 1.00 93.44 92 ILE A O 1
ATOM 742 N N . ILE A 1 93 ? 8.523 -13.967 -1.707 1.00 94.81 93 ILE A N 1
ATOM 743 C CA . ILE A 1 93 ? 7.611 -14.134 -2.853 1.00 94.81 93 ILE A CA 1
ATOM 744 C C . ILE A 1 93 ? 8.259 -13.637 -4.153 1.00 94.81 93 ILE A C 1
ATOM 746 O O . ILE A 1 93 ? 7.965 -14.158 -5.225 1.00 94.81 93 ILE A O 1
ATOM 750 N N . GLY A 1 94 ? 9.159 -12.657 -4.052 1.00 94.69 94 GLY A N 1
ATOM 751 C CA . GLY A 1 94 ? 9.828 -11.996 -5.166 1.00 94.69 94 GLY A CA 1
ATOM 752 C C . GLY A 1 94 ? 9.393 -10.541 -5.322 1.00 94.69 94 GLY A C 1
ATOM 753 O O . GLY A 1 94 ? 8.882 -9.906 -4.397 1.00 94.69 94 GLY A O 1
ATOM 754 N N . GLU A 1 95 ? 9.593 -10.008 -6.519 1.00 94.88 95 GLU A N 1
ATOM 755 C CA . GLU A 1 95 ? 9.355 -8.608 -6.844 1.00 94.88 95 GLU A CA 1
ATOM 756 C C . GLU A 1 95 ? 8.329 -8.407 -7.965 1.00 94.88 95 GLU A C 1
ATOM 758 O O . GLU A 1 95 ? 8.089 -9.269 -8.808 1.00 94.88 95 GLU A O 1
ATOM 763 N N . THR A 1 96 ? 7.728 -7.220 -8.009 1.00 95.00 96 THR A N 1
ATOM 764 C CA . THR A 1 96 ? 6.882 -6.790 -9.125 1.00 95.00 96 THR A CA 1
ATOM 765 C C . THR A 1 96 ? 6.976 -5.283 -9.325 1.00 95.00 96 THR A C 1
ATOM 767 O O . THR A 1 96 ? 7.283 -4.516 -8.414 1.00 95.00 96 THR A O 1
ATOM 770 N N . THR A 1 97 ? 6.662 -4.830 -10.535 1.00 95.25 97 THR A N 1
ATOM 771 C CA . THR A 1 97 ? 6.367 -3.419 -10.802 1.00 95.25 97 THR A CA 1
ATOM 772 C C . THR A 1 97 ? 4.863 -3.230 -10.928 1.00 95.25 97 THR A C 1
ATOM 774 O O . THR A 1 97 ? 4.180 -4.064 -11.521 1.00 95.25 97 THR A O 1
ATOM 777 N N . ILE A 1 98 ? 4.345 -2.136 -10.380 1.00 94.75 98 ILE A N 1
ATOM 778 C CA . ILE A 1 98 ? 2.935 -1.752 -10.490 1.00 94.75 98 ILE A CA 1
ATOM 779 C C . ILE A 1 98 ? 2.829 -0.247 -10.747 1.00 94.75 98 ILE A C 1
ATOM 781 O O . ILE A 1 98 ? 3.710 0.515 -10.359 1.00 94.75 98 ILE A O 1
ATOM 785 N N . LYS A 1 99 ? 1.762 0.197 -11.419 1.00 95.38 99 LYS A N 1
ATOM 786 C CA . LYS A 1 99 ? 1.446 1.628 -11.506 1.00 95.38 99 LYS A CA 1
ATOM 787 C C . LYS A 1 99 ? 1.051 2.150 -10.129 1.00 95.38 99 LYS A C 1
ATOM 789 O O . LYS A 1 99 ? 0.223 1.530 -9.467 1.00 95.38 99 LYS A O 1
ATOM 794 N N . GLU A 1 100 ? 1.598 3.297 -9.747 1.00 96.06 100 GLU A N 1
ATOM 795 C CA . GLU A 1 100 ? 1.328 3.941 -8.459 1.00 96.06 100 GLU A CA 1
ATOM 796 C C . GLU A 1 100 ? -0.172 4.163 -8.249 1.00 96.06 100 GLU A C 1
ATOM 798 O O . GLU A 1 100 ? -0.747 3.606 -7.319 1.00 96.06 100 GLU A O 1
ATOM 803 N N . ALA A 1 101 ? -0.835 4.796 -9.218 1.00 95.19 101 ALA A N 1
ATOM 804 C CA . ALA A 1 101 ? -2.279 5.025 -9.196 1.00 95.19 101 ALA A CA 1
ATOM 805 C C . ALA A 1 101 ? -3.118 3.742 -9.012 1.00 95.19 101 ALA A C 1
ATOM 807 O O . ALA A 1 101 ? -4.230 3.782 -8.485 1.00 95.19 101 ALA A O 1
ATOM 808 N N . LEU A 1 102 ? -2.624 2.583 -9.473 1.00 94.31 102 LEU A N 1
ATOM 809 C CA . LEU A 1 102 ? -3.313 1.306 -9.270 1.00 94.31 102 LEU A CA 1
ATOM 810 C C . LEU A 1 102 ? -3.097 0.780 -7.849 1.00 94.31 102 LEU A C 1
ATOM 812 O O . LEU A 1 102 ? -4.056 0.329 -7.227 1.00 94.31 102 LEU A O 1
ATOM 816 N N . PHE A 1 103 ? -1.866 0.842 -7.339 1.00 95.56 103 PHE A N 1
ATOM 817 C CA . PHE A 1 103 ? -1.564 0.448 -5.965 1.00 95.56 103 PHE A CA 1
ATOM 818 C C . PHE A 1 103 ? -2.315 1.321 -4.952 1.00 95.56 103 PHE A C 1
ATOM 820 O O . PHE A 1 103 ? -2.907 0.790 -4.015 1.00 95.56 103 PHE A O 1
ATOM 827 N N . ASP A 1 104 ? -2.382 2.631 -5.194 1.00 96.75 104 ASP A N 1
ATOM 828 C CA . ASP A 1 104 ? -3.132 3.581 -4.373 1.00 96.75 104 ASP A CA 1
ATOM 829 C C . ASP A 1 104 ? -4.614 3.213 -4.288 1.00 96.75 104 ASP A C 1
ATOM 831 O O . ASP A 1 104 ? -5.178 3.161 -3.196 1.00 96.75 104 ASP A O 1
ATOM 835 N N . LYS A 1 105 ? -5.243 2.892 -5.427 1.00 95.19 105 LYS A N 1
ATOM 836 C CA . LYS A 1 105 ? -6.645 2.450 -5.471 1.00 95.19 105 LYS A CA 1
ATOM 837 C C . LYS A 1 105 ? -6.851 1.148 -4.692 1.00 95.19 105 LYS A C 1
ATOM 839 O O . LYS A 1 105 ? -7.758 1.081 -3.868 1.00 95.19 105 LYS A O 1
ATOM 844 N N . ILE A 1 106 ? -5.976 0.154 -4.886 1.00 93.94 106 ILE A N 1
ATOM 845 C CA . ILE A 1 106 ? -6.037 -1.121 -4.149 1.00 93.94 106 ILE A CA 1
ATOM 846 C C . ILE A 1 106 ? -5.944 -0.873 -2.641 1.00 93.94 106 ILE A C 1
ATOM 848 O O . ILE A 1 106 ? -6.737 -1.416 -1.869 1.00 93.94 106 ILE A O 1
ATOM 852 N N . LEU A 1 107 ? -4.981 -0.053 -2.217 1.00 95.25 107 LEU A N 1
ATOM 853 C CA . LEU A 1 107 ? -4.744 0.230 -0.809 1.00 95.25 107 LEU A CA 1
ATOM 854 C C . LEU A 1 107 ? -5.889 1.041 -0.186 1.00 95.25 107 LEU A C 1
ATOM 856 O O . LEU A 1 107 ? -6.265 0.771 0.957 1.00 95.25 107 LEU A O 1
ATOM 860 N N . TYR A 1 108 ? -6.467 1.990 -0.928 1.00 96.38 108 TYR A N 1
ATOM 861 C CA . TYR A 1 108 ? -7.646 2.741 -0.503 1.00 96.38 108 TYR A CA 1
ATOM 862 C C . TYR A 1 108 ? -8.841 1.812 -0.285 1.00 96.38 108 TYR A C 1
ATOM 864 O O . TYR A 1 108 ? -9.382 1.771 0.818 1.00 96.38 108 TYR A O 1
ATOM 872 N N . ASP A 1 109 ? -9.195 1.001 -1.284 1.00 93.81 109 ASP A N 1
ATOM 873 C CA . ASP A 1 109 ? -10.334 0.084 -1.201 1.00 93.81 109 ASP A CA 1
ATOM 874 C C . ASP A 1 109 ? -10.160 -0.935 -0.061 1.00 93.81 109 ASP A C 1
ATOM 876 O O . ASP A 1 109 ? -11.115 -1.265 0.651 1.00 93.81 109 ASP A O 1
ATOM 880 N N . TYR A 1 110 ? -8.929 -1.411 0.154 1.00 91.88 110 TYR A N 1
ATOM 881 C CA . TYR A 1 110 ? -8.590 -2.310 1.257 1.00 91.88 110 TYR A CA 1
ATOM 882 C C . TYR A 1 110 ? -8.743 -1.634 2.611 1.00 91.88 110 TYR A C 1
ATOM 884 O O . TYR A 1 110 ? -9.405 -2.164 3.510 1.00 91.88 110 TYR A O 1
ATOM 892 N N . GLY A 1 111 ? -8.176 -0.439 2.749 1.00 93.25 111 GLY A N 1
ATOM 893 C CA . GLY A 1 111 ? -8.265 0.334 3.972 1.00 93.25 111 GLY A CA 1
ATOM 894 C C . GLY A 1 111 ? -9.702 0.734 4.313 1.00 93.25 111 GLY A C 1
ATOM 895 O O . GLY A 1 111 ? -10.099 0.628 5.473 1.00 93.25 111 GLY A O 1
ATOM 896 N N . SER A 1 112 ? -10.510 1.117 3.323 1.00 94.56 112 SER A N 1
ATOM 897 C CA . SER A 1 112 ? -11.929 1.434 3.506 1.00 94.56 112 SER A CA 1
ATOM 898 C C . SER A 1 112 ? -12.727 0.237 4.022 1.00 94.56 112 SER A C 1
ATOM 900 O O . SER A 1 112 ? -13.501 0.386 4.968 1.00 94.56 112 SER A O 1
ATOM 902 N N . LYS A 1 113 ? -12.502 -0.962 3.468 1.00 90.56 113 LYS A N 1
ATOM 903 C CA . LYS A 1 113 ? -13.158 -2.191 3.946 1.00 90.56 113 LYS A CA 1
ATOM 904 C C . LYS A 1 113 ? -12.734 -2.565 5.362 1.00 90.56 113 LYS A C 1
ATOM 906 O O . LYS A 1 113 ? -13.565 -2.964 6.174 1.00 90.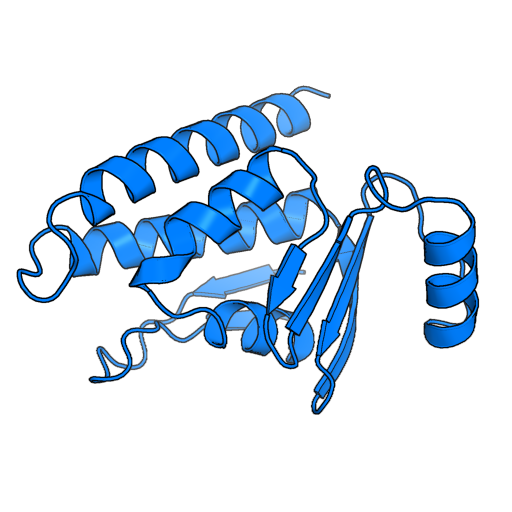56 113 LYS A O 1
ATOM 911 N N . LEU A 1 114 ? -11.453 -2.411 5.693 1.00 89.12 114 LEU A N 1
ATOM 912 C CA . LEU A 1 114 ? -10.987 -2.637 7.059 1.00 89.12 114 LEU A CA 1
ATOM 913 C C . LEU A 1 114 ? -11.610 -1.656 8.046 1.00 89.12 114 LEU A C 1
ATOM 915 O O . LEU A 1 114 ? -12.053 -2.066 9.115 1.00 89.12 114 LEU A O 1
ATOM 919 N N . LEU A 1 115 ? -11.682 -0.377 7.688 1.00 92.19 115 LEU A N 1
ATOM 920 C CA . LEU A 1 115 ? -12.329 0.626 8.519 1.00 92.19 115 LEU A CA 1
ATOM 921 C C . LEU A 1 115 ? -13.799 0.274 8.775 1.00 92.19 115 LEU A C 1
ATOM 923 O O . LEU A 1 115 ? -14.231 0.315 9.922 1.00 92.19 115 LEU A O 1
ATOM 927 N N . GLU A 1 116 ? -14.545 -0.162 7.757 1.00 90.94 116 GLU A N 1
ATOM 928 C CA . GLU A 1 116 ? -15.938 -0.602 7.917 1.00 90.94 116 GLU A CA 1
ATOM 929 C C . GLU A 1 116 ? -16.087 -1.719 8.967 1.00 90.94 116 GLU A C 1
ATOM 931 O O . GLU A 1 116 ? -16.993 -1.672 9.804 1.00 90.94 116 GLU A O 1
ATOM 936 N N . ILE A 1 117 ? -15.169 -2.689 8.963 1.00 86.69 117 ILE A N 1
ATOM 937 C CA . ILE A 1 117 ? -15.191 -3.871 9.839 1.00 86.69 117 ILE A CA 1
ATOM 938 C C . ILE A 1 117 ? -14.710 -3.552 11.258 1.00 86.69 117 ILE A C 1
ATOM 940 O O . ILE A 1 117 ? -15.224 -4.114 12.232 1.00 86.69 117 ILE A O 1
ATOM 944 N N . TYR A 1 118 ? -13.712 -2.677 11.379 1.00 87.44 118 TYR A N 1
ATOM 945 C CA . TYR A 1 118 ? -12.988 -2.433 12.624 1.00 87.44 118 TYR A CA 1
ATOM 946 C C . TYR A 1 118 ? -13.334 -1.107 13.316 1.00 87.44 118 TYR A C 1
ATOM 948 O O . TYR A 1 118 ? -12.931 -0.914 14.459 1.00 87.44 118 TYR A O 1
ATOM 956 N N . GLN A 1 119 ? -14.129 -0.219 12.705 1.00 89.38 119 GLN A N 1
ATOM 957 C CA . GLN A 1 119 ? -14.525 1.076 13.296 1.00 89.38 119 GLN A CA 1
ATOM 958 C C . GLN A 1 119 ? -15.163 0.972 14.693 1.00 89.38 119 GLN A C 1
ATOM 960 O O . GLN A 1 119 ? -15.084 1.913 15.476 1.00 89.38 119 GLN A O 1
ATOM 965 N N . ASN A 1 120 ? -15.779 -0.169 15.018 1.00 87.69 120 ASN A N 1
ATOM 966 C CA . ASN A 1 120 ? -16.413 -0.431 16.315 1.00 87.69 120 ASN A CA 1
ATOM 967 C C . ASN A 1 120 ? -15.639 -1.451 17.173 1.00 87.69 120 ASN A C 1
ATOM 969 O O . ASN A 1 120 ? -16.132 -1.892 18.215 1.00 87.69 120 ASN A O 1
ATOM 973 N N . ASP A 1 121 ? -14.452 -1.871 16.731 1.00 84.25 121 ASP A N 1
ATOM 974 C CA . ASP A 1 121 ? -13.667 -2.910 17.384 1.00 84.25 121 ASP A CA 1
ATOM 975 C C . ASP A 1 121 ? -12.817 -2.331 18.524 1.00 84.25 121 ASP A C 1
ATOM 977 O O . ASP A 1 121 ? -11.886 -1.557 18.315 1.00 84.25 121 ASP A O 1
ATOM 981 N N . LYS A 1 122 ? -13.136 -2.733 19.759 1.00 83.25 122 LYS A N 1
ATOM 982 C CA . LYS A 1 122 ? -12.461 -2.245 20.973 1.00 83.25 122 LYS A CA 1
ATOM 983 C C . LYS A 1 122 ? -11.067 -2.843 21.190 1.00 83.25 122 LYS A C 1
ATOM 985 O O . LYS A 1 122 ? -10.410 -2.475 22.159 1.00 83.25 122 LYS A O 1
ATOM 990 N N . THR A 1 123 ? -10.633 -3.789 20.355 1.00 84.38 123 THR A N 1
ATOM 991 C CA . THR A 1 123 ? -9.290 -4.387 20.454 1.00 84.38 123 THR A CA 1
ATOM 992 C C . THR A 1 123 ? -8.206 -3.524 19.812 1.00 84.38 123 THR A C 1
ATOM 994 O O . THR A 1 123 ? -7.021 -3.729 20.077 1.00 84.38 123 THR A O 1
ATOM 997 N N . LEU A 1 124 ? -8.594 -2.542 18.995 1.00 83.94 124 LEU A N 1
ATOM 998 C CA . LEU A 1 124 ? -7.668 -1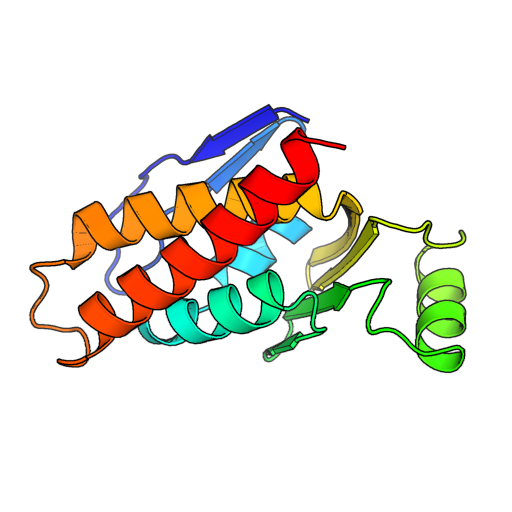.615 18.361 1.00 83.94 124 LEU A CA 1
ATOM 999 C C . LEU A 1 124 ? -7.349 -0.415 19.264 1.00 83.94 124 LEU A C 1
ATOM 1001 O O . LEU A 1 124 ? -8.132 -0.076 20.154 1.00 83.94 124 LEU A O 1
ATOM 1005 N N . PRO A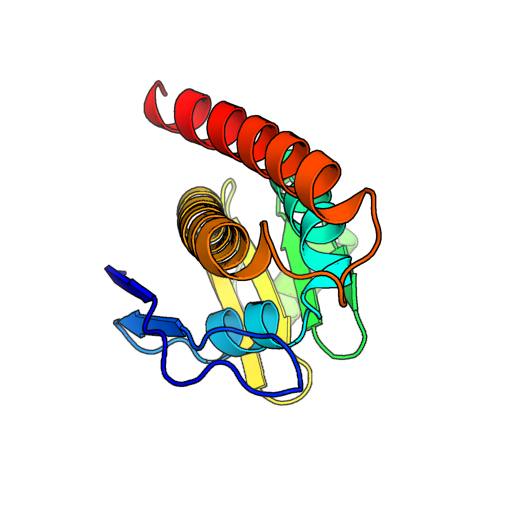 1 125 ? -6.205 0.261 19.039 1.00 85.69 125 PRO A N 1
ATOM 1006 C CA . PRO A 1 125 ? -5.882 1.496 19.742 1.00 85.69 125 PRO A CA 1
ATOM 1007 C C . PRO A 1 125 ? -6.992 2.545 19.597 1.00 85.69 125 PRO A C 1
ATOM 1009 O O . PRO A 1 125 ? -7.538 2.725 18.511 1.00 85.69 125 PRO A O 1
ATOM 1012 N N . ASN A 1 126 ? -7.263 3.304 20.664 1.00 83.50 126 ASN A N 1
ATOM 1013 C CA . ASN A 1 126 ? -8.345 4.303 20.706 1.00 83.50 126 ASN A CA 1
ATOM 1014 C C . ASN A 1 126 ? -8.299 5.339 19.565 1.00 83.50 126 ASN A C 1
ATOM 1016 O O . ASN A 1 126 ? -9.332 5.894 19.203 1.00 83.50 126 ASN A O 1
ATOM 1020 N N . LEU A 1 127 ? -7.110 5.622 19.021 1.00 93.06 127 LEU A N 1
ATOM 1021 C CA . LEU A 1 127 ? -6.914 6.591 17.939 1.00 93.06 127 LEU A CA 1
ATOM 1022 C C . LEU A 1 127 ? -6.938 5.966 16.543 1.00 93.06 127 LEU A C 1
ATOM 1024 O O . LEU A 1 127 ? -7.021 6.705 15.568 1.00 93.06 127 LEU A O 1
ATOM 1028 N N . TRP A 1 128 ? -6.919 4.637 16.430 1.00 94.19 128 TRP A N 1
ATOM 1029 C CA . TRP A 1 128 ? -6.746 3.960 15.146 1.00 94.19 128 TRP A CA 1
ATOM 1030 C C . TRP A 1 128 ? -7.821 4.354 14.131 1.00 94.19 128 TRP A C 1
ATOM 1032 O O . TRP A 1 128 ? -7.503 4.648 12.986 1.00 94.19 128 TRP A O 1
ATOM 1042 N N . VAL A 1 129 ? -9.087 4.425 14.553 1.00 95.06 129 VAL A N 1
ATOM 1043 C CA . VAL A 1 129 ? -10.209 4.805 13.675 1.00 95.06 129 VAL A CA 1
ATOM 1044 C C . VAL A 1 129 ? -10.013 6.217 13.119 1.00 95.06 129 VAL A C 1
ATOM 1046 O O . VAL A 1 129 ? -10.167 6.441 11.920 1.00 95.06 129 VAL A O 1
ATOM 1049 N N . LEU A 1 130 ? -9.619 7.163 13.977 1.00 95.88 130 LEU A N 1
ATOM 1050 C CA . LEU A 1 130 ? -9.344 8.543 13.579 1.00 95.88 130 LEU A CA 1
ATOM 1051 C C . LEU A 1 130 ? -8.154 8.618 12.612 1.00 95.88 130 LEU A C 1
ATOM 1053 O O . LEU A 1 130 ? -8.249 9.270 11.574 1.00 95.88 130 LEU A O 1
ATOM 1057 N N . GLU A 1 131 ? -7.057 7.935 12.936 1.00 97.38 131 GLU A N 1
ATOM 1058 C CA . GLU A 1 131 ? -5.853 7.881 12.102 1.00 97.38 131 GLU A CA 1
ATOM 1059 C C . GLU A 1 131 ? -6.147 7.254 10.737 1.00 97.38 131 GLU A C 1
ATOM 1061 O O . GLU A 1 131 ? -5.683 7.753 9.713 1.00 97.38 131 GLU A O 1
ATOM 1066 N N . MET A 1 132 ? -6.957 6.195 10.708 1.00 96.88 132 MET A N 1
ATOM 1067 C CA . MET A 1 132 ? -7.364 5.514 9.485 1.00 96.88 132 MET A CA 1
ATOM 1068 C C . MET A 1 132 ? -8.218 6.421 8.597 1.00 96.88 132 MET A C 1
ATOM 1070 O O . MET A 1 132 ? -7.948 6.527 7.402 1.00 96.88 132 MET A O 1
ATOM 1074 N N . HIS A 1 133 ? -9.200 7.128 9.171 1.00 97.69 133 HIS A N 1
ATOM 1075 C CA . HIS A 1 133 ? -9.989 8.121 8.438 1.00 97.69 133 HIS A CA 1
ATOM 1076 C C . HIS A 1 133 ? -9.103 9.211 7.825 1.00 97.69 133 HIS A C 1
ATOM 1078 O O . HIS A 1 133 ? -9.241 9.523 6.644 1.00 97.69 133 HIS A O 1
ATOM 1084 N N . GLN A 1 134 ? -8.177 9.774 8.605 1.00 98.12 134 GLN A N 1
ATOM 1085 C CA . GLN A 1 134 ? -7.271 10.821 8.128 1.00 98.12 134 GLN A CA 1
ATOM 1086 C C . GLN A 1 134 ? -6.344 10.320 7.016 1.00 98.12 134 GLN A C 1
ATOM 1088 O O . GLN A 1 134 ? -6.146 11.013 6.020 1.00 98.12 134 GLN A O 1
ATOM 1093 N N . ALA A 1 135 ? -5.789 9.117 7.172 1.00 98.31 135 ALA A N 1
ATOM 1094 C CA . ALA A 1 135 ? -4.907 8.517 6.181 1.00 98.31 135 ALA A CA 1
ATOM 1095 C C . ALA A 1 135 ? -5.651 8.239 4.862 1.00 98.31 135 ALA A C 1
ATOM 1097 O O . ALA A 1 135 ? -5.164 8.598 3.791 1.00 98.31 135 ALA A O 1
ATOM 1098 N N . LEU A 1 136 ? -6.855 7.659 4.934 1.00 98.50 136 LEU A N 1
ATOM 1099 C CA . LEU A 1 136 ? -7.684 7.391 3.757 1.00 98.50 136 LEU A CA 1
ATOM 1100 C C . LEU A 1 136 ? -8.110 8.674 3.043 1.00 98.50 136 LEU A C 1
ATOM 1102 O O . LEU A 1 136 ? -8.129 8.694 1.816 1.00 98.50 136 LEU A O 1
ATOM 1106 N N . GLU A 1 137 ? -8.413 9.745 3.777 1.00 98.38 137 GLU A N 1
ATOM 1107 C CA . GLU A 1 137 ? -8.756 11.033 3.169 1.00 98.38 137 GLU A CA 1
ATOM 1108 C C . GLU A 1 137 ? -7.573 11.619 2.390 1.00 98.38 137 GLU A C 1
ATOM 1110 O O . GLU A 1 137 ? -7.734 12.056 1.252 1.00 98.38 137 GLU A O 1
ATOM 1115 N N . LYS A 1 138 ? -6.355 11.562 2.945 1.00 98.31 138 LYS A N 1
ATOM 1116 C CA . LYS A 1 138 ? -5.149 11.986 2.216 1.00 98.31 138 LYS A CA 1
ATOM 1117 C C . LYS A 1 138 ? -4.931 11.167 0.946 1.00 98.31 138 LYS A C 1
ATOM 1119 O O . LYS A 1 138 ? -4.671 11.741 -0.111 1.00 98.31 138 LYS A O 1
ATOM 1124 N N . LEU A 1 139 ? -5.053 9.841 1.041 1.00 98.31 139 LEU A N 1
ATOM 1125 C CA . LEU A 1 139 ? -4.887 8.956 -0.111 1.00 98.31 139 LEU A CA 1
ATOM 1126 C C . LEU A 1 139 ? -5.963 9.217 -1.173 1.00 98.31 139 LEU A C 1
ATOM 1128 O O . LEU A 1 139 ? -5.651 9.281 -2.357 1.00 98.31 139 LEU A O 1
ATOM 1132 N N . LYS A 1 140 ? -7.209 9.469 -0.759 1.00 98.12 140 LYS A N 1
ATOM 1133 C CA . LYS A 1 140 ? -8.290 9.866 -1.663 1.00 98.12 140 LYS A CA 1
ATOM 1134 C C . LYS A 1 140 ? -7.977 11.167 -2.396 1.00 98.12 140 LYS A C 1
ATOM 1136 O O . LYS A 1 140 ? -8.099 11.216 -3.614 1.00 98.12 140 LYS A O 1
ATOM 1141 N N . VAL A 1 141 ? -7.520 12.196 -1.681 1.00 97.62 141 VAL A N 1
ATOM 1142 C CA . VAL A 1 141 ? -7.131 13.480 -2.287 1.00 97.62 141 VAL A CA 1
ATOM 1143 C C . VAL A 1 141 ? -6.022 13.295 -3.326 1.00 97.62 141 VAL A C 1
ATOM 1145 O O . VAL A 1 141 ? -6.037 13.975 -4.352 1.00 97.62 141 VAL A O 1
ATOM 1148 N N . LYS A 1 142 ? -5.064 12.393 -3.083 1.00 96.31 142 LYS A N 1
ATOM 1149 C CA . LYS A 1 142 ? -4.040 12.025 -4.071 1.00 96.31 142 LYS A CA 1
ATOM 1150 C C . LYS A 1 142 ? -4.674 11.378 -5.309 1.00 96.31 142 LYS A C 1
ATOM 1152 O O . LYS A 1 142 ? -4.497 11.898 -6.408 1.00 96.31 142 LYS A O 1
ATOM 1157 N N . ILE A 1 143 ? -5.475 10.328 -5.120 1.00 96.56 143 ILE A N 1
ATOM 1158 C CA . ILE A 1 143 ? -6.157 9.602 -6.206 1.00 96.56 143 ILE A CA 1
ATOM 1159 C C . ILE A 1 143 ? -7.019 10.549 -7.056 1.00 96.56 143 ILE A C 1
ATOM 1161 O O . ILE A 1 143 ? -7.002 10.479 -8.284 1.00 96.56 143 ILE A O 1
ATOM 1165 N N . ASP A 1 144 ? -7.765 11.453 -6.421 1.00 94.62 144 ASP A N 1
ATOM 1166 C CA . ASP A 1 144 ? -8.649 12.393 -7.112 1.00 94.62 144 ASP A CA 1
ATOM 1167 C C . ASP A 1 144 ? -7.862 13.401 -7.962 1.00 94.62 144 ASP A C 1
ATOM 1169 O O . ASP A 1 144 ? -8.297 13.740 -9.062 1.00 94.62 144 ASP A O 1
ATOM 1173 N N . LYS A 1 145 ? -6.683 13.845 -7.504 1.00 91.94 145 LYS A N 1
ATOM 1174 C CA . LYS A 1 145 ? -5.800 14.722 -8.292 1.00 91.94 145 LYS A CA 1
ATOM 1175 C C . LYS A 1 145 ? -5.256 14.026 -9.536 1.00 91.94 145 LYS A C 1
ATOM 1177 O O . LYS A 1 145 ? -5.207 14.652 -10.588 1.00 91.94 145 LYS A O 1
ATOM 1182 N N . GLU A 1 146 ? -4.881 12.756 -9.425 1.00 85.56 146 GLU A N 1
ATOM 1183 C CA . GLU A 1 146 ? -4.349 11.968 -10.544 1.00 85.56 146 GLU A CA 1
ATOM 1184 C C . GLU A 1 146 ? -5.408 11.651 -11.607 1.00 85.56 146 GLU A C 1
ATOM 1186 O O . GLU A 1 146 ? -5.081 11.524 -12.781 1.00 85.56 146 GLU A O 1
ATOM 1191 N N . ASN A 1 147 ? -6.688 11.556 -11.232 1.00 78.44 147 ASN A N 1
ATOM 1192 C CA . ASN A 1 147 ? -7.773 11.349 -12.200 1.00 78.44 147 ASN A CA 1
ATOM 1193 C C . ASN A 1 147 ? -8.146 12.631 -12.982 1.00 78.44 147 ASN A C 1
ATOM 1195 O O . ASN A 1 147 ? -8.924 12.552 -13.934 1.00 78.44 147 ASN A O 1
ATOM 1199 N N . LEU A 1 148 ? -7.651 13.807 -12.571 1.00 69.25 148 LEU A N 1
ATOM 1200 C CA . LEU A 1 148 ? -7.899 15.097 -13.236 1.00 69.25 148 LEU A CA 1
ATOM 1201 C C . LEU A 1 148 ? -6.824 15.468 -14.273 1.00 69.25 148 LEU A C 1
ATOM 1203 O O . LEU A 1 148 ? -6.998 16.461 -14.985 1.00 69.25 148 LEU A O 1
ATOM 1207 N N . THR A 1 149 ? -5.729 14.708 -14.337 1.00 55.03 149 THR A N 1
ATOM 1208 C CA . THR A 1 149 ? -4.570 14.907 -15.227 1.00 55.03 149 THR A CA 1
ATOM 1209 C C . THR A 1 149 ? -4.516 13.860 -16.324 1.00 55.03 149 THR A C 1
ATOM 1211 O O . THR A 1 149 ? -4.209 14.243 -17.474 1.00 55.03 149 THR A O 1
#